Protein AF-A0A426R2E5-F1 (afdb_monomer_lite)

pLDDT: mean 82.62, std 12.97, range [38.47, 92.19]

Sequence (68 aa):
MKTTPRFPGAQSLVNSTCSFEKYYEALYSQAPTVAWSLDTDATRRSALEEFFAQTPEERQKTVDSWAA

Structure (mmCIF, N/CA/C/O backbone):
data_AF-A0A426R2E5-F1
#
_entry.id   AF-A0A426R2E5-F1
#
loop_
_atom_site.group_PDB
_atom_site.id
_atom_site.type_symbol
_atom_site.label_atom_id
_atom_site.label_alt_id
_atom_site.label_comp_id
_atom_site.label_asym_id
_atom_site.label_entity_id
_atom_site.label_seq_id
_atom_site.pdbx_PDB_ins_code
_atom_site.Cartn_x
_atom_site.Cartn_y
_atom_site.Cartn_z
_atom_site.occupancy
_atom_site.B_iso_or_equiv
_atom_site.auth_seq_id
_atom_site.auth_comp_id
_atom_site.auth_asym_id
_atom_site.auth_atom_id
_atom_site.pdbx_PDB_model_num
ATOM 1 N N . MET A 1 1 ? 1.482 -8.638 -23.837 1.00 38.47 1 MET A N 1
ATOM 2 C CA . MET A 1 1 ? 2.667 -8.237 -23.047 1.00 38.47 1 MET A CA 1
ATOM 3 C C . MET A 1 1 ? 2.394 -8.665 -21.615 1.00 38.47 1 MET A C 1
ATOM 5 O O . MET A 1 1 ? 1.284 -8.435 -21.165 1.00 38.47 1 MET A O 1
ATOM 9 N N . LYS A 1 2 ? 3.302 -9.384 -20.940 1.00 40.00 2 LYS A N 1
ATOM 10 C CA . LYS A 1 2 ? 3.100 -9.735 -19.524 1.00 40.00 2 LYS A CA 1
ATOM 11 C C . LYS A 1 2 ? 3.355 -8.468 -18.708 1.00 40.00 2 LYS A C 1
ATOM 13 O O . LYS A 1 2 ? 4.512 -8.103 -18.524 1.00 40.00 2 LYS A O 1
ATOM 18 N N . THR A 1 3 ? 2.298 -7.778 -18.300 1.00 46.41 3 THR A N 1
ATOM 19 C CA . THR A 1 3 ? 2.355 -6.719 -17.293 1.00 46.41 3 THR A CA 1
ATOM 20 C C . THR A 1 3 ? 2.858 -7.358 -16.005 1.00 46.41 3 THR A C 1
ATOM 22 O O . THR A 1 3 ? 2.149 -8.103 -15.333 1.00 46.41 3 THR A O 1
ATOM 25 N N . THR A 1 4 ? 4.146 -7.181 -15.705 1.00 50.62 4 THR A N 1
ATOM 26 C CA . THR A 1 4 ? 4.679 -7.554 -14.395 1.00 50.62 4 THR A CA 1
ATOM 27 C C . THR A 1 4 ? 3.937 -6.694 -13.376 1.00 50.62 4 THR A C 1
ATOM 29 O O . THR A 1 4 ? 4.033 -5.468 -13.474 1.00 50.62 4 THR A O 1
ATOM 32 N N . PRO A 1 5 ? 3.191 -7.282 -12.425 1.00 55.44 5 PRO A N 1
ATOM 33 C CA . PRO A 1 5 ? 2.422 -6.502 -11.471 1.00 55.44 5 PRO A CA 1
ATOM 34 C C . PRO A 1 5 ? 3.355 -5.542 -10.743 1.00 55.44 5 PRO A C 1
ATOM 36 O O . PRO A 1 5 ? 4.364 -5.972 -10.176 1.00 55.44 5 PRO A O 1
ATOM 39 N N . ARG A 1 6 ? 3.017 -4.246 -10.732 1.00 62.66 6 ARG A N 1
ATOM 40 C CA . ARG A 1 6 ? 3.792 -3.232 -9.997 1.00 62.66 6 ARG A CA 1
ATOM 41 C C . ARG A 1 6 ? 3.948 -3.616 -8.519 1.00 62.66 6 ARG A C 1
ATOM 43 O O . ARG A 1 6 ? 4.973 -3.308 -7.908 1.00 62.66 6 ARG A O 1
ATOM 50 N N . PHE A 1 7 ? 2.975 -4.364 -7.992 1.00 66.69 7 PHE A N 1
ATOM 51 C CA . PHE A 1 7 ? 2.995 -4.990 -6.674 1.00 66.69 7 PHE A CA 1
ATOM 52 C C . PHE A 1 7 ? 2.406 -6.411 -6.720 1.00 66.69 7 PHE A C 1
ATOM 54 O O . PHE A 1 7 ? 1.186 -6.576 -6.822 1.00 66.69 7 PHE A O 1
ATOM 61 N N . PRO A 1 8 ? 3.244 -7.461 -6.644 1.00 65.69 8 PRO A N 1
ATOM 62 C CA . PRO A 1 8 ? 2.772 -8.835 -6.509 1.00 65.69 8 PRO A CA 1
ATOM 63 C C . PRO A 1 8 ? 1.906 -8.977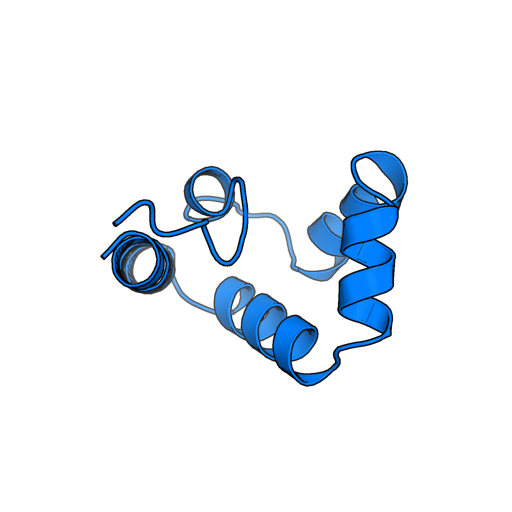 -5.252 1.00 65.69 8 PRO A C 1
ATOM 65 O O . PRO A 1 8 ? 2.324 -8.590 -4.164 1.00 65.69 8 PRO A O 1
ATOM 68 N N . GLY A 1 9 ? 0.695 -9.518 -5.397 1.00 73.19 9 GLY A N 1
ATOM 69 C CA . GLY A 1 9 ? -0.230 -9.703 -4.275 1.00 73.19 9 GLY A CA 1
ATOM 70 C C . GLY A 1 9 ? -1.082 -8.483 -3.917 1.00 73.19 9 GLY A C 1
ATOM 71 O O . GLY A 1 9 ? -1.860 -8.571 -2.980 1.00 73.19 9 GLY A O 1
ATOM 72 N N . ALA A 1 10 ? -1.034 -7.376 -4.668 1.00 77.56 10 ALA A N 1
ATOM 73 C CA . ALA A 1 10 ? -1.873 -6.206 -4.379 1.00 77.56 10 ALA A CA 1
ATOM 74 C C . ALA A 1 10 ? -3.382 -6.510 -4.315 1.00 77.56 10 ALA A C 1
ATOM 76 O O . ALA A 1 10 ? -4.110 -5.884 -3.549 1.00 77.56 10 ALA A O 1
ATOM 77 N N . GLN A 1 11 ? -3.845 -7.523 -5.054 1.00 83.75 11 GLN A N 1
ATOM 78 C CA . GLN A 1 11 ? -5.233 -7.980 -5.014 1.00 83.75 11 GLN A CA 1
ATOM 79 C C . GLN A 1 11 ? -5.671 -8.428 -3.607 1.00 83.75 11 GLN A C 1
ATOM 81 O O . GLN A 1 11 ? -6.810 -8.182 -3.219 1.00 83.75 11 GLN A O 1
ATOM 86 N N . SER A 1 12 ? -4.783 -9.041 -2.811 1.00 84.62 12 SER A N 1
ATOM 87 C CA . SER A 1 12 ? -5.115 -9.430 -1.431 1.00 84.62 12 SER A CA 1
ATOM 88 C C . SER A 1 12 ? -5.159 -8.237 -0.471 1.00 84.62 12 SER A C 1
ATOM 90 O O . SER A 1 12 ? -5.690 -8.358 0.631 1.00 84.62 12 SER A O 1
ATOM 92 N N . LEU A 1 13 ? -4.647 -7.075 -0.889 1.00 86.12 13 LEU A N 1
ATOM 93 C CA . LEU A 1 13 ? -4.607 -5.852 -0.090 1.00 86.12 13 LEU A CA 1
ATOM 94 C C . LEU A 1 13 ? -5.844 -4.966 -0.287 1.00 86.12 13 LEU A C 1
ATOM 96 O O . LEU A 1 13 ? -6.118 -4.119 0.562 1.00 86.12 13 LEU A O 1
ATOM 100 N N . VAL A 1 14 ? -6.624 -5.184 -1.353 1.00 88.38 14 VAL A N 1
ATOM 101 C CA . VAL A 1 14 ? -7.829 -4.394 -1.674 1.00 88.38 14 VAL A CA 1
ATOM 102 C C . VAL A 1 14 ? -8.792 -4.338 -0.486 1.00 88.38 14 VAL A C 1
ATOM 104 O O . VAL A 1 14 ? -9.140 -3.257 -0.021 1.00 88.38 14 VAL A O 1
ATOM 107 N N . ASN A 1 15 ? -9.137 -5.500 0.072 1.00 87.38 15 ASN A N 1
ATOM 108 C CA . ASN A 1 15 ? -10.043 -5.617 1.221 1.00 87.38 15 ASN A CA 1
ATOM 109 C C . ASN A 1 15 ? -9.306 -5.714 2.566 1.00 87.38 15 ASN A C 1
ATOM 111 O O . ASN A 1 15 ? -9.902 -6.093 3.573 1.00 87.38 15 ASN A O 1
ATOM 115 N N . SER A 1 16 ? -8.004 -5.420 2.596 1.00 85.06 16 SER A N 1
ATOM 116 C CA . SER A 1 16 ? -7.241 -5.487 3.837 1.00 85.06 16 SER A CA 1
ATOM 117 C C . SER A 1 16 ? -7.646 -4.358 4.780 1.00 85.06 16 SER A C 1
ATOM 119 O O . SER A 1 16 ? -7.683 -3.185 4.399 1.00 85.06 16 SER A O 1
ATOM 121 N N . THR A 1 17 ? -7.908 -4.722 6.033 1.00 85.00 17 THR A N 1
ATOM 122 C CA . THR A 1 17 ? -8.128 -3.784 7.140 1.00 85.00 17 THR A CA 1
ATOM 123 C C . THR A 1 17 ? -6.831 -3.466 7.890 1.00 85.00 17 THR A C 1
ATOM 125 O O . THR A 1 17 ? -6.863 -2.765 8.899 1.00 85.00 17 THR A O 1
ATOM 128 N N . CYS A 1 18 ? -5.689 -4.010 7.453 1.00 86.31 18 CYS A N 1
ATOM 129 C CA . CYS A 1 18 ? -4.389 -3.702 8.041 1.00 86.31 18 CYS A CA 1
ATOM 130 C C . CYS A 1 18 ? -3.932 -2.292 7.650 1.00 86.31 18 CYS A C 1
ATOM 132 O O . CYS A 1 18 ? -4.170 -1.844 6.529 1.00 86.31 18 CYS A O 1
ATOM 134 N N . SER A 1 19 ? -3.216 -1.621 8.555 1.00 89.88 19 SER A N 1
ATOM 135 C CA . SER A 1 19 ? -2.521 -0.375 8.228 1.00 89.88 19 SER A CA 1
ATOM 136 C C . SER A 1 19 ? -1.307 -0.637 7.336 1.00 89.88 19 SER A C 1
ATOM 138 O O . SER A 1 19 ? -0.731 -1.733 7.346 1.00 89.88 19 SER A O 1
ATOM 140 N N . PHE A 1 20 ? -0.885 0.399 6.605 1.00 90.12 20 PHE A N 1
ATOM 141 C CA . PHE A 1 20 ? 0.336 0.362 5.805 1.00 90.12 20 PHE A CA 1
ATOM 142 C C . PHE A 1 20 ? 1.554 -0.052 6.642 1.00 90.12 20 PHE A C 1
ATOM 144 O O . PHE A 1 20 ? 2.297 -0.932 6.227 1.00 90.12 20 PHE A O 1
ATOM 151 N N . GLU A 1 21 ? 1.724 0.495 7.848 1.00 90.50 21 GLU A N 1
ATOM 152 C CA . GLU A 1 21 ? 2.862 0.171 8.722 1.00 90.50 21 GLU A CA 1
ATOM 153 C C . GLU A 1 21 ? 2.907 -1.307 9.108 1.00 90.50 21 GLU A C 1
ATOM 155 O O . GLU A 1 21 ? 3.979 -1.905 9.094 1.00 90.50 21 GLU A O 1
ATOM 160 N N . LYS A 1 22 ? 1.755 -1.930 9.390 1.00 90.75 22 LYS A N 1
ATOM 161 C CA . LYS A 1 22 ? 1.698 -3.364 9.716 1.00 90.75 22 LYS A CA 1
ATOM 162 C C . LYS A 1 22 ? 2.015 -4.238 8.509 1.00 90.75 22 LYS A C 1
ATOM 164 O O . LYS A 1 22 ? 2.706 -5.245 8.646 1.00 90.75 22 LYS A O 1
ATOM 169 N N . TYR A 1 23 ? 1.544 -3.843 7.330 1.00 89.25 23 TYR A N 1
ATOM 170 C CA . TYR A 1 23 ? 1.928 -4.491 6.080 1.00 89.25 23 TYR A CA 1
ATOM 171 C C . TYR A 1 23 ? 3.433 -4.331 5.799 1.00 89.25 23 TYR A C 1
ATOM 173 O O . TYR A 1 23 ? 4.102 -5.302 5.447 1.00 89.25 23 TYR A O 1
ATOM 181 N N . TYR A 1 24 ? 3.976 -3.133 6.014 1.00 89.12 24 TYR A N 1
ATOM 182 C CA . TYR A 1 24 ? 5.384 -2.810 5.797 1.00 89.12 24 TYR A CA 1
ATOM 183 C C . TYR A 1 24 ? 6.311 -3.568 6.754 1.00 89.12 24 TYR A C 1
ATOM 185 O O . TYR A 1 24 ? 7.311 -4.141 6.334 1.00 89.12 24 TYR A O 1
ATOM 193 N N . GLU A 1 25 ? 5.942 -3.656 8.031 1.00 90.75 25 GLU A N 1
ATOM 194 C CA . GLU A 1 25 ? 6.638 -4.470 9.031 1.00 90.75 25 GLU A CA 1
ATOM 195 C C . GLU A 1 25 ? 6.649 -5.955 8.624 1.00 90.75 25 GLU A C 1
ATOM 197 O O . GLU A 1 25 ? 7.696 -6.607 8.631 1.00 90.75 25 GLU A O 1
ATOM 202 N N . ALA A 1 26 ? 5.503 -6.483 8.179 1.00 89.75 26 ALA A N 1
ATOM 203 C CA . ALA A 1 26 ? 5.388 -7.865 7.722 1.00 89.75 26 ALA A CA 1
ATOM 204 C C . ALA A 1 26 ? 6.207 -8.152 6.448 1.00 89.75 26 ALA A C 1
ATOM 206 O O . ALA A 1 26 ? 6.695 -9.276 6.277 1.00 89.75 26 ALA A O 1
ATOM 207 N N . LEU A 1 27 ? 6.405 -7.155 5.576 1.00 88.19 27 LEU A N 1
ATOM 208 C CA . LEU A 1 27 ? 7.240 -7.284 4.379 1.00 88.19 27 LEU A CA 1
ATOM 209 C C . LEU A 1 27 ? 8.695 -7.616 4.722 1.00 88.19 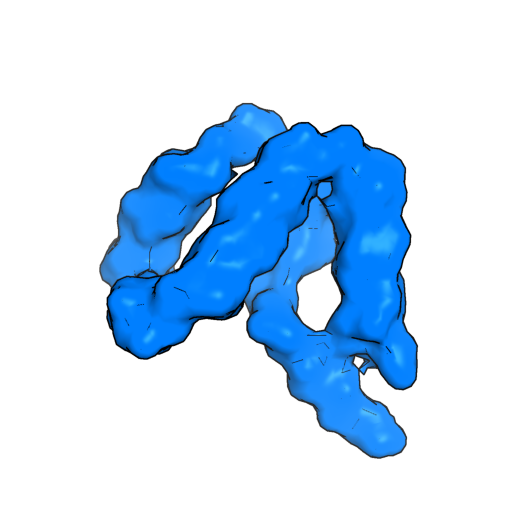27 LEU A C 1
ATOM 211 O O . LEU A 1 27 ? 9.285 -8.431 4.020 1.00 88.19 27 LEU A O 1
ATOM 215 N N . TYR A 1 28 ? 9.269 -7.083 5.806 1.00 87.62 28 TYR A N 1
ATOM 216 C CA . TYR A 1 28 ? 10.642 -7.443 6.195 1.00 87.62 28 TYR A CA 1
ATOM 217 C C . TYR A 1 28 ? 10.794 -8.921 6.560 1.00 87.62 28 TYR A C 1
ATOM 219 O O . TYR A 1 28 ? 11.858 -9.496 6.347 1.00 87.62 28 TYR A O 1
ATOM 227 N N . SER A 1 29 ? 9.736 -9.545 7.082 1.00 88.88 29 SER A N 1
ATOM 228 C CA . SER A 1 29 ? 9.752 -10.967 7.439 1.00 88.88 29 SER A CA 1
ATOM 229 C C . SER A 1 29 ? 9.460 -11.876 6.246 1.00 88.88 29 SER A C 1
ATOM 231 O O . SER A 1 29 ? 10.058 -12.941 6.124 1.00 88.88 29 SER A O 1
ATOM 233 N N . GLN A 1 30 ? 8.540 -11.477 5.365 1.00 87.06 30 GLN A N 1
ATOM 234 C CA . GLN A 1 30 ? 8.071 -12.330 4.265 1.00 87.06 30 GLN A CA 1
ATOM 235 C C . GLN A 1 30 ? 8.833 -12.109 2.953 1.00 87.06 30 GLN A C 1
ATOM 237 O O . GLN A 1 30 ? 9.029 -13.047 2.183 1.00 87.06 30 GLN A O 1
ATOM 242 N N . ALA A 1 31 ? 9.247 -10.872 2.679 1.00 86.50 31 ALA A N 1
ATOM 243 C CA . ALA A 1 31 ? 9.868 -10.459 1.425 1.00 86.50 31 ALA A CA 1
ATOM 244 C C . ALA A 1 31 ? 10.877 -9.307 1.651 1.00 86.50 31 ALA A C 1
ATOM 246 O O . ALA A 1 31 ? 10.667 -8.194 1.156 1.00 86.50 31 ALA A O 1
ATOM 247 N N . PRO A 1 32 ? 11.997 -9.550 2.361 1.00 87.81 32 PRO A N 1
ATOM 248 C CA . PRO A 1 32 ? 12.947 -8.504 2.756 1.00 87.81 32 PRO A CA 1
ATOM 249 C C . PRO A 1 32 ? 13.520 -7.718 1.570 1.00 87.81 32 PRO A C 1
ATOM 251 O O . PRO A 1 32 ? 13.699 -6.510 1.662 1.00 87.81 32 PRO A O 1
ATOM 254 N N . THR A 1 33 ? 13.731 -8.359 0.417 1.00 86.44 33 THR A N 1
ATOM 255 C CA . THR A 1 33 ? 14.178 -7.672 -0.807 1.00 86.44 33 THR A CA 1
ATOM 256 C C . THR A 1 33 ? 13.165 -6.636 -1.303 1.00 86.44 33 THR A C 1
ATOM 258 O O . THR A 1 33 ? 13.556 -5.587 -1.809 1.00 86.44 33 THR A O 1
ATOM 261 N N . VAL A 1 34 ? 11.863 -6.902 -1.149 1.00 85.00 34 VAL A N 1
ATOM 262 C CA . VAL A 1 34 ? 10.807 -5.946 -1.510 1.00 85.00 34 VAL A CA 1
ATOM 263 C C . VAL A 1 34 ? 10.788 -4.795 -0.511 1.00 85.00 34 VAL A C 1
ATOM 265 O O . VAL A 1 34 ? 10.753 -3.645 -0.944 1.00 85.00 34 VAL A O 1
ATOM 268 N N . ALA A 1 35 ? 10.890 -5.084 0.790 1.00 88.25 35 ALA A N 1
ATOM 269 C CA . ALA A 1 35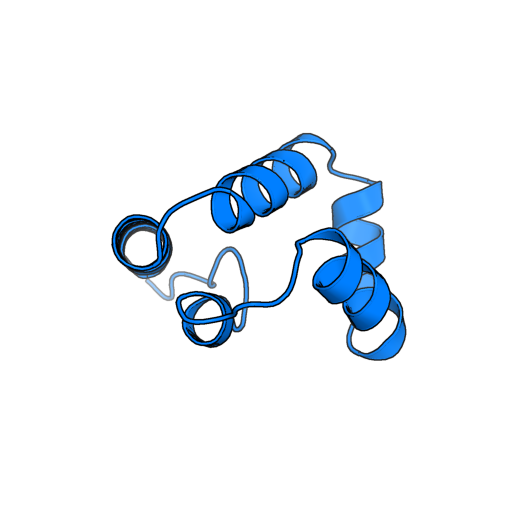 ? 10.995 -4.058 1.829 1.00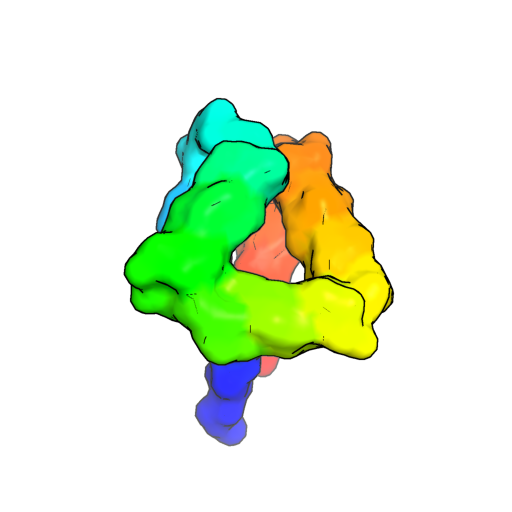 88.25 35 ALA A CA 1
ATOM 270 C C . ALA A 1 35 ? 12.185 -3.118 1.571 1.00 88.25 35 ALA A C 1
ATOM 272 O O . ALA A 1 35 ? 12.003 -1.909 1.475 1.00 88.25 35 ALA A O 1
ATOM 273 N N . TRP A 1 36 ? 13.374 -3.667 1.306 1.00 91.00 36 TRP A N 1
ATOM 274 C CA . TRP A 1 36 ? 14.551 -2.863 0.964 1.00 91.00 36 TRP A CA 1
ATOM 275 C C . TRP A 1 36 ? 14.366 -2.052 -0.315 1.00 91.00 36 TRP A C 1
ATOM 277 O O . TRP A 1 36 ? 14.791 -0.903 -0.369 1.00 91.00 36 TRP A O 1
ATOM 287 N N . SER A 1 37 ? 13.693 -2.599 -1.333 1.00 87.25 37 SER A N 1
ATOM 288 C CA . SER A 1 37 ? 13.404 -1.825 -2.546 1.00 87.25 37 SER A CA 1
ATOM 289 C C . SER A 1 37 ? 12.524 -0.603 -2.261 1.00 87.25 37 SER A C 1
ATOM 291 O O . SER A 1 37 ? 12.722 0.441 -2.875 1.00 87.25 37 SER A O 1
ATOM 293 N N . LEU A 1 38 ? 11.596 -0.713 -1.304 1.00 87.69 38 LEU A N 1
ATOM 294 C CA . LEU A 1 38 ? 10.733 0.386 -0.870 1.00 87.69 38 LEU A CA 1
ATOM 295 C C . LEU A 1 38 ? 11.472 1.387 0.021 1.00 87.69 38 LEU A C 1
ATOM 297 O O . LEU A 1 38 ? 11.206 2.581 -0.080 1.00 87.69 38 LEU A O 1
ATOM 301 N N . ASP A 1 39 ? 12.432 0.937 0.832 1.00 89.62 39 ASP A N 1
ATOM 302 C CA . ASP A 1 39 ? 13.323 1.842 1.569 1.00 89.62 39 ASP A CA 1
ATOM 303 C C . ASP A 1 39 ? 14.165 2.699 0.618 1.00 89.62 39 ASP A C 1
ATOM 305 O O . ASP A 1 39 ? 14.402 3.877 0.883 1.00 89.62 39 ASP A O 1
ATOM 309 N N . THR A 1 40 ? 14.609 2.120 -0.501 1.00 92.19 40 THR A N 1
ATOM 310 C CA . THR A 1 40 ? 15.423 2.824 -1.503 1.00 92.19 40 THR A CA 1
ATOM 311 C C . THR A 1 40 ? 14.612 3.659 -2.496 1.00 92.19 40 THR A C 1
ATOM 313 O O . THR A 1 40 ? 15.181 4.512 -3.173 1.00 92.19 40 THR A O 1
ATOM 316 N N . ASP A 1 41 ? 13.300 3.433 -2.594 1.00 89.25 41 ASP A N 1
ATOM 317 C CA . ASP A 1 41 ? 12.396 4.108 -3.530 1.00 89.25 41 ASP A CA 1
ATOM 318 C C . ASP A 1 41 ? 11.232 4.753 -2.764 1.00 89.25 41 ASP A C 1
ATOM 320 O O . ASP A 1 41 ? 10.139 4.193 -2.619 1.00 89.25 41 ASP A O 1
ATOM 324 N N . ALA A 1 42 ? 11.487 5.969 -2.275 1.00 87.38 42 ALA A N 1
ATOM 325 C CA . ALA A 1 42 ? 10.522 6.745 -1.503 1.00 87.38 42 ALA A CA 1
ATOM 326 C C . ALA A 1 42 ? 9.225 7.013 -2.283 1.00 87.38 42 ALA A C 1
ATOM 328 O O . ALA A 1 42 ? 8.144 6.958 -1.706 1.00 87.38 42 ALA A O 1
ATOM 329 N N . THR A 1 43 ? 9.303 7.239 -3.598 1.00 87.38 43 THR A N 1
ATOM 330 C CA . THR A 1 43 ? 8.118 7.451 -4.440 1.00 87.38 43 THR A CA 1
ATOM 331 C C . THR A 1 43 ? 7.240 6.207 -4.471 1.00 87.38 43 THR A C 1
ATOM 333 O O . THR A 1 43 ? 6.020 6.295 -4.324 1.00 87.38 43 THR A O 1
ATOM 336 N N . ARG A 1 44 ? 7.844 5.026 -4.628 1.00 85.56 44 ARG A N 1
ATOM 337 C CA . ARG A 1 44 ? 7.112 3.759 -4.608 1.00 85.56 44 ARG A CA 1
ATOM 338 C C . ARG A 1 44 ? 6.526 3.456 -3.232 1.00 85.56 44 ARG A C 1
ATOM 340 O O . ARG A 1 44 ? 5.418 2.924 -3.169 1.00 85.56 44 ARG A O 1
ATOM 347 N N . ARG A 1 45 ? 7.234 3.806 -2.155 1.00 89.25 45 ARG A N 1
ATOM 348 C CA . ARG A 1 45 ? 6.732 3.702 -0.780 1.00 89.25 45 ARG A CA 1
ATOM 349 C C . ARG A 1 45 ? 5.515 4.599 -0.552 1.00 89.25 45 ARG A C 1
ATOM 351 O O . ARG A 1 45 ? 4.495 4.090 -0.101 1.00 89.25 45 ARG A O 1
ATOM 358 N N . SER A 1 46 ? 5.587 5.878 -0.918 1.00 89.56 46 SER A N 1
ATOM 359 C CA . SER A 1 46 ? 4.464 6.815 -0.775 1.00 89.56 46 SER A CA 1
ATOM 360 C C . SER A 1 46 ? 3.244 6.385 -1.590 1.00 89.56 46 SER A C 1
ATOM 362 O O . SER A 1 46 ? 2.137 6.407 -1.071 1.00 89.56 46 SER A O 1
ATOM 364 N N . ALA A 1 47 ? 3.428 5.887 -2.817 1.00 87.19 47 ALA A N 1
ATOM 365 C CA . ALA A 1 47 ? 2.315 5.362 -3.616 1.00 87.19 47 ALA A CA 1
ATOM 366 C C . ALA A 1 47 ? 1.618 4.154 -2.954 1.00 87.19 47 ALA A C 1
ATOM 368 O O . ALA A 1 47 ? 0.409 3.972 -3.084 1.00 87.19 47 ALA A O 1
ATOM 369 N N . LEU A 1 48 ? 2.378 3.315 -2.245 1.00 87.56 48 LEU A N 1
ATOM 370 C CA . LEU A 1 48 ? 1.840 2.207 -1.456 1.00 87.56 48 LEU A CA 1
ATOM 371 C C . LEU A 1 48 ? 1.085 2.720 -0.226 1.00 87.56 48 LEU A C 1
ATOM 373 O O . LEU A 1 48 ? -0.003 2.243 0.066 1.00 87.56 48 LEU A O 1
ATOM 377 N N . GLU A 1 49 ? 1.633 3.700 0.480 1.00 90.94 49 GLU A N 1
ATOM 378 C CA . GLU A 1 49 ? 0.973 4.323 1.626 1.00 90.94 49 GLU A CA 1
ATOM 379 C C . GLU A 1 49 ? -0.358 4.985 1.227 1.00 90.94 49 GLU A C 1
ATOM 381 O O . GLU A 1 49 ? -1.387 4.733 1.854 1.00 90.94 49 GLU A O 1
ATOM 386 N N . GLU A 1 50 ? -0.375 5.725 0.116 1.00 90.31 50 GLU A N 1
ATOM 387 C CA . GLU A 1 50 ? -1.585 6.305 -0.478 1.00 90.31 50 GLU A CA 1
ATOM 388 C C . GLU A 1 50 ? -2.603 5.228 -0.873 1.00 90.31 50 GLU A C 1
ATOM 390 O O . GLU A 1 50 ? -3.792 5.367 -0.590 1.00 90.31 50 GLU A O 1
ATOM 395 N N . PHE A 1 51 ? -2.151 4.116 -1.459 1.00 90.19 51 PHE A N 1
ATOM 396 C CA . PHE A 1 51 ? -3.013 2.970 -1.754 1.00 90.19 51 PHE A CA 1
ATOM 397 C C . PHE A 1 51 ? -3.681 2.414 -0.485 1.00 90.19 51 PHE A C 1
ATOM 399 O O . PHE A 1 51 ? -4.864 2.085 -0.490 1.00 90.19 51 PHE A O 1
ATOM 406 N N . PHE A 1 52 ? -2.968 2.352 0.639 1.00 90.44 52 PHE A N 1
ATOM 407 C CA . PHE A 1 52 ? -3.559 1.946 1.916 1.00 90.44 52 PHE A CA 1
ATOM 408 C C . PHE A 1 52 ? -4.476 3.018 2.532 1.00 90.44 52 PHE A C 1
ATOM 410 O O . PHE A 1 52 ? -5.349 2.670 3.323 1.00 90.44 52 PHE A O 1
ATOM 417 N N . ALA A 1 53 ? -4.349 4.292 2.166 1.00 90.75 53 ALA A N 1
ATOM 418 C CA . ALA A 1 53 ? -5.279 5.339 2.598 1.00 90.75 53 ALA A CA 1
ATOM 419 C C . ALA A 1 53 ? -6.605 5.338 1.809 1.00 90.75 53 ALA A C 1
ATOM 421 O O . ALA A 1 53 ? -7.607 5.870 2.285 1.00 90.75 53 ALA A O 1
ATOM 422 N N . GLN A 1 54 ? -6.621 4.727 0.622 1.00 91.06 54 GLN A N 1
ATOM 423 C CA . GLN A 1 54 ? -7.802 4.619 -0.236 1.00 91.06 54 GLN A CA 1
ATOM 424 C C . GLN A 1 54 ? -8.876 3.677 0.325 1.00 91.06 54 GLN A C 1
ATOM 426 O O . GLN A 1 54 ? -8.594 2.740 1.081 1.00 91.06 54 GLN A O 1
ATOM 431 N N . THR A 1 55 ? -10.114 3.887 -0.124 1.00 91.56 55 THR A N 1
ATOM 432 C CA . THR A 1 55 ? -11.219 2.940 0.078 1.00 91.56 55 THR A CA 1
ATOM 433 C C . THR A 1 55 ? -10.975 1.627 -0.685 1.00 91.56 55 THR A C 1
ATOM 435 O O . THR A 1 55 ? -10.241 1.618 -1.676 1.00 91.56 55 THR A O 1
ATOM 438 N N . PRO A 1 56 ? -11.607 0.501 -0.297 1.00 91.31 56 PRO A N 1
ATOM 439 C CA . PRO A 1 56 ? -11.475 -0.758 -1.037 1.00 91.31 56 PRO A CA 1
ATOM 440 C C . PRO A 1 56 ? -11.823 -0.637 -2.531 1.00 91.31 56 PRO A C 1
ATOM 442 O O . PRO A 1 56 ? -11.173 -1.244 -3.376 1.00 91.31 56 PRO A O 1
ATOM 445 N N . GLU A 1 57 ? -12.809 0.190 -2.878 1.00 90.31 57 GLU A N 1
ATOM 446 C CA . GLU A 1 57 ? -13.236 0.422 -4.264 1.00 90.31 57 GLU A CA 1
ATOM 447 C C . GLU A 1 57 ? -12.160 1.147 -5.087 1.00 90.31 57 GLU A C 1
ATOM 449 O O . GLU A 1 57 ? -11.885 0.783 -6.231 1.00 90.31 57 GLU A O 1
ATOM 454 N N . GLU A 1 58 ? -11.516 2.157 -4.504 1.00 90.62 58 GLU A N 1
ATOM 455 C CA . GLU A 1 58 ? -10.401 2.879 -5.124 1.00 90.62 58 GLU A CA 1
ATOM 456 C C . GLU A 1 58 ? -9.150 2.007 -5.234 1.00 90.62 58 GLU A C 1
ATOM 458 O O . GLU A 1 58 ? -8.488 2.001 -6.275 1.00 90.62 58 GLU A O 1
ATOM 463 N N . ARG A 1 59 ? -8.875 1.192 -4.211 1.00 91.12 59 ARG A N 1
ATOM 464 C CA . ARG A 1 59 ? -7.807 0.192 -4.263 1.00 91.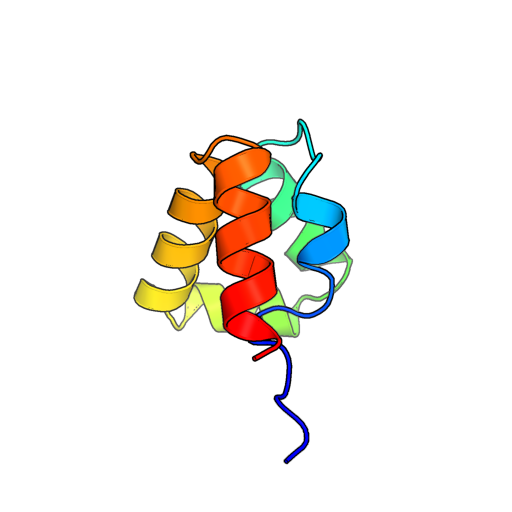12 59 ARG A CA 1
ATOM 465 C C . ARG A 1 59 ? -8.033 -0.791 -5.402 1.00 91.12 59 ARG A C 1
ATOM 467 O O . ARG A 1 59 ? -7.091 -1.076 -6.135 1.00 91.12 59 ARG A O 1
ATOM 474 N N . GLN A 1 60 ? -9.261 -1.277 -5.598 1.00 89.31 60 GLN A N 1
ATOM 475 C CA . GLN A 1 60 ? -9.566 -2.190 -6.700 1.00 89.31 60 GLN A CA 1
ATOM 476 C C . GLN A 1 60 ? -9.275 -1.536 -8.055 1.00 89.31 60 GLN A C 1
ATOM 478 O O . GLN A 1 60 ? -8.560 -2.124 -8.859 1.00 89.31 60 GLN A O 1
ATOM 483 N N . LYS A 1 61 ? -9.707 -0.283 -8.268 1.00 88.31 61 LYS A N 1
ATOM 484 C CA . LYS A 1 61 ? -9.376 0.474 -9.492 1.00 88.31 61 LYS A CA 1
ATOM 485 C C . LYS A 1 61 ? -7.867 0.613 -9.694 1.00 88.31 61 LYS A C 1
ATOM 487 O O . LYS A 1 61 ? -7.376 0.475 -10.813 1.00 88.31 61 LYS A O 1
ATOM 492 N N . THR A 1 62 ? -7.130 0.878 -8.618 1.00 86.19 62 THR A N 1
ATOM 493 C CA . THR A 1 62 ? -5.670 0.988 -8.662 1.00 86.19 62 THR A CA 1
ATOM 494 C C . THR A 1 62 ? -5.023 -0.347 -9.046 1.00 86.19 62 THR A C 1
ATOM 496 O O . THR A 1 62 ? -4.164 -0.368 -9.927 1.00 86.19 62 THR A O 1
ATOM 499 N N . VAL A 1 63 ? -5.465 -1.470 -8.469 1.00 84.88 63 VAL A N 1
ATOM 500 C CA . VAL A 1 63 ? -4.966 -2.806 -8.838 1.00 84.88 63 VAL A CA 1
ATOM 501 C C . VAL A 1 63 ? -5.312 -3.154 -10.286 1.00 84.88 63 VAL A C 1
ATOM 503 O O . VAL A 1 63 ? -4.436 -3.620 -11.016 1.00 84.88 63 VAL A O 1
ATOM 506 N N . ASP A 1 64 ? -6.536 -2.864 -10.727 1.00 84.25 64 ASP A N 1
ATOM 507 C CA . ASP A 1 64 ? -6.970 -3.086 -12.109 1.00 84.25 64 ASP A CA 1
ATOM 508 C C . ASP A 1 64 ? -6.095 -2.292 -13.094 1.00 84.25 64 ASP A C 1
ATOM 510 O O . ASP A 1 64 ? -5.677 -2.822 -14.124 1.00 84.25 64 ASP A O 1
ATOM 514 N N . SER A 1 65 ? -5.723 -1.054 -12.740 1.00 80.38 65 SER A N 1
ATOM 515 C CA . SER A 1 65 ? -4.822 -0.216 -13.547 1.00 80.38 65 SER A CA 1
ATOM 516 C C . SER A 1 65 ? -3.385 -0.746 -13.644 1.00 80.38 65 SER A C 1
ATOM 518 O O . SER A 1 65 ? -2.655 -0.359 -14.551 1.00 80.38 65 SER A O 1
ATOM 520 N N . TRP A 1 66 ? -2.960 -1.618 -12.722 1.00 72.31 66 TRP A N 1
ATOM 521 C CA . TRP A 1 66 ? -1.644 -2.269 -12.761 1.00 72.31 66 TRP A CA 1
ATOM 522 C C . TRP A 1 66 ? -1.651 -3.589 -13.537 1.00 72.31 66 TRP A C 1
ATOM 524 O O . TRP A 1 66 ? -0.581 -4.077 -13.908 1.00 72.31 66 TRP A O 1
ATOM 534 N N . ALA A 1 67 ? -2.830 -4.189 -13.728 1.00 62.50 67 ALA A N 1
ATOM 535 C CA . ALA A 1 67 ? -3.014 -5.411 -14.503 1.00 62.50 67 ALA A CA 1
ATOM 536 C C . ALA A 1 67 ? -3.196 -5.140 -16.011 1.00 62.50 67 ALA A C 1
ATOM 538 O O .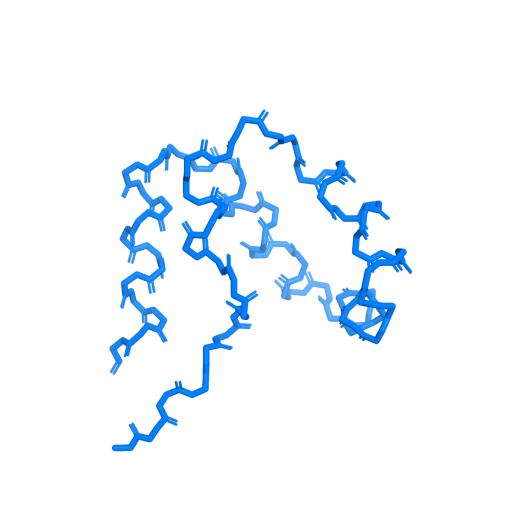 ALA A 1 67 ? -2.844 -6.010 -16.815 1.00 62.50 67 ALA A O 1
ATOM 539 N N . ALA A 1 68 ? -3.721 -3.961 -16.370 1.00 51.62 68 ALA A N 1
ATOM 540 C CA . ALA A 1 68 ? -3.905 -3.474 -17.744 1.00 51.62 68 ALA A CA 1
ATOM 541 C C . ALA A 1 68 ? -2.579 -3.112 -18.436 1.00 51.62 68 ALA A C 1
ATOM 543 O O . ALA A 1 68 ? -2.431 -3.474 -19.627 1.00 51.62 68 ALA A O 1
#

Foldseek 3Di:
DQLPQPDPPLVVVLPDPDALVVVLVVCCVPPVVVSVVCVVPVVSVVVSNVLRVDHSVVSVVVRVVSRD

Radius of gyration: 11.71 Å; chains: 1; bounding box: 29×20×33 Å

Secondary structure (DSSP, 8-state):
-----SSTTHHHHTT--S-HHHHHHHHHHH-HHHHHHHHH-HHHHHHHHHHHHS-HHHHHHHHHHHH-